Protein AF-A0AAD6F6F0-F1 (afdb_monomer_lite)

Secondary structure (DSSP, 8-state):
-HHHHHHHHHHHHHHHHS------EEES-S-----TT------EEESS---TT-EEEE----TT--SPPPPEEEE-

Radius of gyration: 19.33 Å; chains: 1; bounding box: 56×35×35 Å

Foldseek 3Di:
DVVVVVVVVVVVVVVVVPPPPPFPWAWPDPDDDDDPPDDDDTDTDGPDDFDQPDKDWDWDDDPPDPDTDHTDIDGD

InterPro domains:
  IPR013783 Immunoglobulin-like fold [G3DSA:2.60.40.10] (18-70)
  IPR036179 Immunoglobulin-like domain superfamily [SSF48726] (35-66)

Organism: NCBI:txid1090488

pLDDT: mean 80.82, std 10.45, range [50.97, 93.94]

Sequence (76 aa):
MLSLQNSAFSLMLFAILSGVSCEDLTPVKTEEFSQKAASVTLSYRYSKQATGTDYFFWYRQYPRRTTRVPPVYLRA

Structure (mmCIF, N/CA/C/O backbone):
data_AF-A0AAD6F6F0-F1
#
_entry.id   AF-A0AAD6F6F0-F1
#
loop_
_atom_site.group_PDB
_atom_site.id
_atom_site.type_symbol
_atom_site.label_atom_id
_atom_site.label_alt_id
_atom_site.label_comp_id
_atom_site.label_asym_id
_atom_site.label_entity_id
_atom_site.label_seq_id
_atom_site.pdbx_PDB_ins_code
_atom_site.Cartn_x
_atom_site.Cartn_y
_atom_site.Cartn_z
_atom_site.occupancy
_atom_site.B_iso_or_equiv
_atom_site.auth_seq_id
_atom_site.auth_comp_id
_atom_site.auth_asym_id
_atom_site.auth_atom_id
_atom_site.pdbx_PDB_model_num
ATOM 1 N N . MET A 1 1 ? 32.912 -24.390 -18.726 1.00 62.09 1 MET A N 1
ATOM 2 C CA . MET A 1 1 ? 31.830 -24.806 -17.798 1.00 62.09 1 MET A CA 1
ATOM 3 C C . MET A 1 1 ? 31.863 -24.071 -16.457 1.00 62.09 1 MET A C 1
ATOM 5 O O . MET A 1 1 ? 30.796 -23.689 -16.004 1.00 62.09 1 MET A O 1
ATOM 9 N N . LEU A 1 2 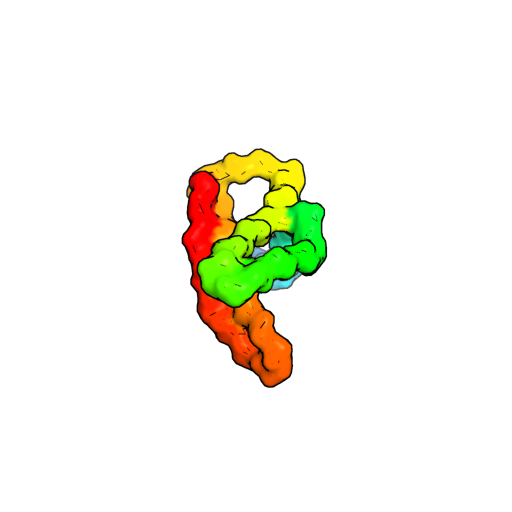? 33.035 -23.771 -15.874 1.00 60.75 2 LEU A N 1
ATOM 10 C CA . LEU A 1 2 ? 33.159 -22.939 -14.657 1.00 60.75 2 LEU A CA 1
ATOM 11 C C . LEU A 1 2 ? 32.630 -21.496 -14.812 1.00 60.75 2 LEU A C 1
ATOM 13 O O . LEU A 1 2 ? 32.047 -20.945 -13.885 1.00 60.75 2 LEU A O 1
ATOM 17 N N . SER A 1 3 ? 32.772 -20.889 -15.996 1.00 67.50 3 SER A N 1
ATOM 18 C CA . SER A 1 3 ? 32.294 -19.519 -16.253 1.00 67.50 3 SER A CA 1
ATOM 19 C C . SER A 1 3 ? 30.770 -19.381 -16.184 1.00 67.50 3 SER A C 1
ATOM 21 O O . SER A 1 3 ? 30.266 -18.372 -15.698 1.00 67.50 3 SER A O 1
ATOM 23 N N . LEU A 1 4 ? 30.034 -20.405 -16.626 1.00 69.12 4 LEU A N 1
ATOM 24 C CA . LEU A 1 4 ? 28.572 -20.397 -16.633 1.00 69.12 4 LEU A CA 1
ATOM 25 C C . LEU A 1 4 ? 28.007 -20.527 -15.212 1.00 69.12 4 LEU A C 1
ATOM 27 O O . LEU A 1 4 ? 27.057 -19.835 -14.863 1.00 69.12 4 LEU A O 1
ATOM 31 N N . GLN A 1 5 ? 28.631 -21.359 -14.374 1.00 70.75 5 GLN A N 1
ATOM 32 C CA . GLN A 1 5 ? 28.246 -21.515 -12.969 1.00 70.75 5 GLN A CA 1
ATOM 33 C C . GLN A 1 5 ? 28.528 -20.243 -12.157 1.00 70.75 5 GLN A C 1
ATOM 35 O O . GLN A 1 5 ? 27.673 -19.815 -11.383 1.00 70.75 5 GLN A O 1
ATOM 40 N N . ASN A 1 6 ? 29.665 -19.583 -12.400 1.00 74.19 6 ASN A N 1
ATOM 41 C CA . ASN A 1 6 ? 29.988 -18.308 -11.752 1.00 74.19 6 ASN A CA 1
ATOM 42 C C . ASN A 1 6 ? 29.040 -17.179 -12.189 1.00 74.19 6 ASN A C 1
ATOM 44 O O . ASN A 1 6 ? 28.627 -16.364 -11.365 1.00 74.19 6 ASN A O 1
ATOM 48 N N . SER A 1 7 ? 28.656 -17.150 -13.470 1.00 75.88 7 SER A N 1
ATOM 49 C CA . SER A 1 7 ? 27.681 -16.186 -13.992 1.00 75.88 7 SER A CA 1
ATOM 50 C C . SER A 1 7 ? 26.284 -16.402 -13.400 1.00 75.88 7 SER A C 1
ATOM 52 O O . SER A 1 7 ? 25.657 -15.442 -12.957 1.00 75.88 7 SER A O 1
ATOM 54 N N . ALA A 1 8 ? 25.821 -17.652 -13.309 1.00 81.75 8 ALA A N 1
ATOM 55 C CA . ALA A 1 8 ? 24.530 -17.979 -12.707 1.00 81.75 8 ALA A CA 1
ATOM 56 C C . ALA A 1 8 ? 24.480 -17.633 -11.209 1.00 81.75 8 ALA A C 1
ATOM 58 O O . ALA A 1 8 ? 23.489 -17.078 -10.737 1.00 81.75 8 ALA A O 1
ATOM 59 N N . PHE A 1 9 ? 25.562 -17.901 -10.470 1.00 81.69 9 PHE A N 1
ATOM 60 C CA . PHE A 1 9 ? 25.679 -17.516 -9.063 1.00 81.69 9 PHE A CA 1
ATOM 61 C C . PHE A 1 9 ? 25.653 -15.992 -8.884 1.00 81.69 9 PHE A C 1
ATOM 63 O O . PHE A 1 9 ? 24.960 -15.485 -8.005 1.00 81.69 9 PHE A O 1
ATOM 70 N N . SER A 1 10 ? 26.344 -15.254 -9.758 1.00 83.06 10 SER A N 1
ATOM 71 C CA . SER A 1 10 ? 26.322 -13.789 -9.757 1.00 83.06 10 SER A CA 1
ATOM 72 C C . SER A 1 10 ? 24.916 -13.237 -10.019 1.00 83.06 10 SER A C 1
ATOM 74 O O . SER A 1 10 ? 24.461 -12.378 -9.269 1.00 83.06 10 SER A O 1
ATOM 76 N N . LEU A 1 11 ? 24.192 -13.767 -11.011 1.00 79.50 11 LEU A N 1
ATOM 77 C CA . LEU A 1 11 ? 22.806 -13.372 -11.302 1.00 79.50 11 LEU A CA 1
ATOM 78 C C . LEU A 1 11 ? 21.858 -13.672 -10.134 1.00 79.50 11 LEU A C 1
ATOM 80 O O . LEU A 1 11 ? 21.023 -12.838 -9.787 1.00 79.50 11 LEU A O 1
ATOM 84 N N . MET A 1 12 ? 22.011 -14.838 -9.503 1.00 79.56 12 MET A N 1
ATOM 85 C CA . MET A 1 12 ? 21.223 -15.208 -8.328 1.00 79.56 12 MET A CA 1
ATOM 86 C C . MET A 1 12 ? 21.503 -14.256 -7.155 1.00 79.56 12 MET A C 1
ATOM 88 O O . MET A 1 12 ? 20.571 -13.803 -6.496 1.00 79.56 12 MET A O 1
ATOM 92 N N . LEU A 1 13 ? 22.768 -13.889 -6.935 1.00 78.62 13 LEU A N 1
ATOM 93 C CA . LEU A 1 13 ? 23.162 -12.937 -5.899 1.00 78.62 13 LEU A CA 1
ATOM 94 C C . LEU A 1 13 ? 22.584 -11.535 -6.157 1.00 78.62 13 LEU A C 1
ATOM 96 O O . LEU A 1 13 ? 22.062 -10.920 -5.231 1.00 78.62 13 LEU A O 1
ATOM 100 N N . PHE A 1 14 ? 22.603 -11.054 -7.405 1.00 71.31 14 PHE A N 1
ATOM 101 C CA . PHE A 1 14 ? 21.971 -9.782 -7.777 1.00 71.31 14 PHE A CA 1
ATOM 102 C C . PHE A 1 14 ? 20.460 -9.780 -7.515 1.00 71.31 14 PHE A C 1
ATOM 104 O O . PHE A 1 14 ? 19.952 -8.801 -6.975 1.00 71.31 14 PHE A O 1
ATOM 111 N N . ALA A 1 15 ? 19.760 -10.876 -7.823 1.00 70.81 15 ALA A N 1
ATOM 112 C CA . ALA A 1 15 ? 18.321 -10.999 -7.581 1.00 70.81 15 ALA A CA 1
ATOM 113 C C . ALA A 1 15 ? 17.955 -11.026 -6.082 1.00 70.81 15 ALA A C 1
ATOM 115 O O . ALA A 1 15 ? 16.888 -10.554 -5.697 1.00 70.81 15 ALA A O 1
ATOM 116 N N . ILE A 1 16 ? 18.834 -11.564 -5.227 1.00 69.50 16 ILE A N 1
ATOM 117 C CA . ILE A 1 16 ? 18.639 -11.582 -3.766 1.00 69.50 16 ILE A CA 1
ATOM 118 C C . ILE A 1 16 ? 18.967 -10.210 -3.150 1.00 69.50 16 ILE A C 1
ATOM 120 O O . ILE A 1 16 ? 18.314 -9.790 -2.195 1.00 69.50 16 ILE A O 1
ATOM 124 N N . LEU A 1 17 ? 19.971 -9.508 -3.689 1.00 69.00 17 LEU A N 1
ATOM 125 C CA . LEU A 1 17 ? 20.411 -8.191 -3.210 1.00 69.00 17 LEU A CA 1
ATOM 126 C C . LEU A 1 17 ? 19.530 -7.036 -3.698 1.00 69.00 17 LEU A C 1
ATOM 128 O O . LEU A 1 17 ? 19.496 -5.991 -3.046 1.00 69.00 17 LEU A O 1
ATOM 132 N N . SER A 1 18 ? 18.782 -7.212 -4.790 1.00 64.38 18 SER A N 1
ATOM 133 C CA . SER A 1 18 ? 17.637 -6.360 -5.115 1.00 64.38 18 SER A CA 1
ATOM 134 C C . SER A 1 18 ? 16.504 -6.658 -4.132 1.00 64.38 18 SER A C 1
ATOM 136 O O . SER A 1 18 ? 15.511 -7.301 -4.471 1.00 64.38 18 SER A O 1
ATOM 138 N N . GLY A 1 19 ? 16.696 -6.248 -2.876 1.00 54.75 19 GLY A N 1
ATOM 139 C CA . GLY A 1 19 ? 15.681 -6.319 -1.836 1.00 54.75 19 GLY A CA 1
ATOM 140 C C . GLY A 1 19 ? 14.370 -5.716 -2.330 1.00 54.75 19 GLY A C 1
ATOM 141 O O . GLY A 1 19 ? 14.369 -4.841 -3.197 1.00 54.75 19 GLY A O 1
ATOM 142 N N . VAL A 1 20 ? 13.257 -6.211 -1.787 1.00 50.97 20 VAL A N 1
ATOM 143 C CA . VAL A 1 20 ? 11.908 -5.722 -2.090 1.00 50.97 20 VAL A CA 1
ATOM 144 C C . VAL A 1 20 ? 11.921 -4.197 -2.003 1.00 50.97 20 VAL A C 1
ATOM 146 O O . VAL A 1 20 ? 12.012 -3.633 -0.913 1.00 50.97 20 VAL A O 1
ATOM 149 N N . SER A 1 21 ? 11.891 -3.528 -3.157 1.00 56.97 21 SER A N 1
ATOM 150 C CA . SER A 1 21 ? 11.724 -2.085 -3.207 1.00 56.97 21 SER A CA 1
ATOM 151 C C . SER A 1 21 ? 10.303 -1.834 -2.732 1.00 56.97 21 SER A C 1
ATOM 153 O O . SER A 1 21 ? 9.342 -2.112 -3.446 1.00 56.97 21 SER A O 1
ATOM 155 N N . CYS A 1 22 ? 10.158 -1.399 -1.481 1.00 58.03 22 CYS A N 1
ATOM 156 C CA . CYS A 1 22 ? 8.921 -0.785 -1.035 1.00 58.03 22 CYS A CA 1
ATOM 157 C C . CYS A 1 22 ? 8.769 0.479 -1.879 1.00 58.03 22 CYS A C 1
ATOM 159 O O . CYS A 1 22 ? 9.443 1.475 -1.630 1.00 58.03 22 CYS A O 1
ATOM 161 N N . GLU A 1 23 ? 7.976 0.388 -2.941 1.00 68.38 23 GLU A N 1
ATOM 162 C CA . GLU A 1 23 ? 7.647 1.527 -3.785 1.00 68.38 23 GLU A CA 1
ATOM 163 C C . GLU A 1 23 ? 7.093 2.673 -2.929 1.00 68.38 23 GLU A C 1
ATOM 165 O O . GLU A 1 23 ? 6.407 2.426 -1.936 1.00 68.38 23 GLU A O 1
ATOM 170 N N . ASP A 1 24 ? 7.414 3.914 -3.311 1.00 79.31 24 ASP A N 1
ATOM 171 C CA . ASP A 1 24 ? 7.079 5.163 -2.608 1.00 79.31 24 ASP A CA 1
ATOM 172 C C . ASP A 1 24 ? 5.557 5.429 -2.569 1.00 79.31 24 ASP A C 1
ATOM 174 O O . ASP A 1 24 ? 5.030 6.357 -3.195 1.00 79.31 24 ASP A O 1
ATOM 178 N N . LEU A 1 25 ? 4.826 4.593 -1.837 1.00 86.12 25 LEU A N 1
ATOM 179 C CA . LEU A 1 25 ? 3.416 4.757 -1.523 1.00 86.12 25 LEU A CA 1
ATOM 180 C C . LEU A 1 25 ? 3.309 5.495 -0.192 1.00 86.12 25 LEU A C 1
ATOM 182 O O . LEU A 1 25 ? 3.698 4.982 0.857 1.00 86.12 25 LEU A O 1
ATOM 186 N N . THR A 1 26 ? 2.756 6.704 -0.225 1.00 89.75 26 THR A N 1
ATOM 187 C CA . THR A 1 26 ? 2.524 7.504 0.984 1.00 89.75 26 THR A CA 1
ATOM 188 C C . THR A 1 26 ? 1.027 7.627 1.249 1.00 89.75 26 THR A C 1
ATOM 190 O O . THR A 1 26 ? 0.280 8.011 0.348 1.00 89.75 26 THR A O 1
ATOM 193 N N . PRO A 1 27 ? 0.534 7.291 2.453 1.00 90.81 27 PRO A N 1
ATOM 194 C CA . PRO A 1 27 ? -0.885 7.434 2.752 1.00 90.81 27 PRO A CA 1
ATOM 195 C C . PRO A 1 27 ? -1.286 8.911 2.677 1.00 90.81 27 PRO A C 1
ATOM 197 O O . PRO A 1 27 ? -0.575 9.780 3.179 1.00 90.81 27 PRO A O 1
ATOM 200 N N . VAL A 1 28 ? -2.439 9.208 2.068 1.00 93.06 28 VAL A N 1
ATOM 201 C CA . VAL A 1 28 ? -2.988 10.578 2.063 1.00 93.06 28 VAL A CA 1
ATOM 202 C C . VAL A 1 28 ? -3.395 10.979 3.482 1.00 93.06 28 VAL A C 1
ATOM 204 O O . VAL A 1 28 ? -3.192 12.121 3.888 1.00 93.06 28 VAL A O 1
ATOM 207 N N . LYS A 1 29 ? -3.940 10.022 4.236 1.00 93.94 29 LYS A N 1
ATOM 208 C CA . LYS A 1 29 ? -4.262 10.132 5.658 1.00 93.94 29 LYS A CA 1
ATOM 209 C C . LYS A 1 29 ? -3.929 8.824 6.358 1.00 93.94 29 LYS A C 1
ATOM 211 O O . LYS A 1 29 ? -4.120 7.749 5.791 1.00 93.94 29 LYS A O 1
ATOM 216 N N . THR A 1 30 ? -3.445 8.928 7.590 1.00 91.69 30 THR A N 1
ATOM 217 C CA . THR A 1 30 ? -3.056 7.777 8.415 1.00 91.69 30 THR A CA 1
ATOM 218 C C . THR A 1 30 ? -4.255 7.043 9.002 1.00 91.69 30 THR A C 1
ATOM 220 O O . THR A 1 30 ? -4.184 5.838 9.217 1.00 91.69 30 THR A O 1
ATOM 223 N N . GLU A 1 31 ? -5.356 7.754 9.241 1.00 92.25 31 GLU A N 1
ATOM 224 C CA . GLU A 1 31 ? -6.560 7.216 9.866 1.00 92.25 31 GLU A CA 1
ATOM 225 C C . GLU A 1 31 ? -7.807 7.786 9.186 1.00 92.25 31 GLU A C 1
ATOM 227 O O . GLU A 1 31 ? -7.841 8.954 8.798 1.00 92.25 31 GLU A O 1
ATOM 232 N N . GLU A 1 32 ? -8.835 6.950 9.054 1.00 92.94 32 GLU A N 1
ATOM 233 C CA . GLU A 1 32 ? -10.159 7.336 8.574 1.00 92.94 32 GLU A CA 1
ATOM 234 C C . GLU A 1 32 ? -11.213 6.667 9.459 1.00 92.94 32 GLU A C 1
ATOM 236 O O . GLU A 1 32 ? -11.133 5.470 9.754 1.00 92.94 32 GLU A O 1
ATOM 241 N N . PHE A 1 33 ? -12.2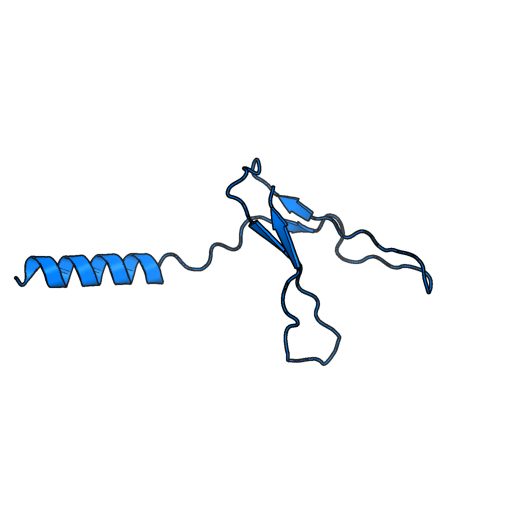18 7.438 9.866 1.00 90.50 33 PHE A N 1
ATOM 242 C CA . PHE A 1 33 ? -13.310 6.971 10.714 1.00 90.50 33 PHE A CA 1
ATOM 243 C C . PHE A 1 33 ? -14.623 7.085 9.954 1.00 90.50 33 PHE A C 1
ATOM 245 O O . PHE A 1 33 ? -14.867 8.058 9.245 1.00 90.50 33 PHE A O 1
ATOM 252 N N . SER A 1 34 ? -15.483 6.086 10.112 1.00 91.88 34 SER A N 1
ATOM 253 C CA . SER A 1 34 ? -16.794 6.070 9.480 1.00 91.88 34 SER A CA 1
ATOM 254 C C . SER A 1 34 ? -17.839 5.567 10.462 1.00 91.88 34 SER A C 1
ATOM 256 O O . SER A 1 34 ? -17.540 4.800 11.383 1.00 91.88 34 SER A O 1
ATOM 258 N N . GLN A 1 35 ? -19.071 6.029 10.283 1.00 92.50 35 GLN A N 1
ATOM 259 C CA . GLN A 1 35 ? -20.202 5.562 11.071 1.00 92.50 35 GLN A CA 1
ATOM 260 C C . GLN A 1 35 ? -20.575 4.135 10.654 1.00 92.50 35 GLN A C 1
ATOM 262 O O . GLN A 1 35 ? -20.226 3.652 9.575 1.00 92.50 35 GLN A O 1
ATOM 267 N N . LYS A 1 36 ? -21.287 3.423 11.527 1.00 84.69 36 LYS A N 1
ATOM 268 C CA . LYS A 1 36 ? -21.680 2.037 11.262 1.00 84.69 36 LYS A CA 1
ATOM 269 C C . LYS A 1 36 ? -22.512 1.976 9.970 1.00 84.69 36 LYS A C 1
ATOM 271 O O . LYS A 1 36 ? -23.474 2.719 9.837 1.00 84.69 36 LYS A O 1
ATOM 276 N N . ALA A 1 37 ? -22.131 1.083 9.054 1.00 87.56 37 ALA A N 1
ATOM 277 C CA . ALA A 1 37 ? -22.699 0.911 7.708 1.00 87.56 37 ALA A CA 1
ATOM 278 C C . ALA A 1 37 ? -22.372 1.998 6.661 1.00 87.56 37 ALA A C 1
ATOM 280 O O . ALA A 1 37 ? -22.815 1.872 5.521 1.00 87.56 37 ALA A O 1
ATOM 281 N N . ALA A 1 38 ? -21.556 3.003 6.983 1.00 90.19 38 ALA A N 1
ATOM 282 C CA . ALA A 1 38 ? -21.029 3.922 5.980 1.00 90.19 38 ALA A CA 1
ATOM 283 C C . ALA A 1 38 ? -19.736 3.373 5.344 1.00 90.19 38 ALA A C 1
ATOM 285 O O . ALA A 1 38 ? -18.944 2.670 5.980 1.00 90.19 38 ALA A O 1
ATOM 286 N N . SER A 1 39 ? -19.523 3.677 4.063 1.00 90.38 39 SER A N 1
ATOM 287 C CA . SER A 1 39 ? -18.286 3.339 3.354 1.00 90.38 39 SER A CA 1
ATOM 288 C C . SER A 1 39 ? -17.132 4.232 3.810 1.00 90.38 39 SER A C 1
ATOM 290 O O . SER A 1 39 ? -17.341 5.351 4.277 1.00 90.38 39 SER A O 1
ATOM 292 N N . VAL A 1 40 ? -15.902 3.746 3.650 1.00 90.81 40 VAL A N 1
ATOM 293 C CA . VAL A 1 40 ? -14.682 4.534 3.844 1.00 90.81 40 VAL A CA 1
ATOM 294 C C . VAL A 1 40 ? -13.805 4.395 2.609 1.00 90.81 40 VAL A C 1
ATOM 296 O O . VAL A 1 40 ? -13.677 3.298 2.062 1.00 90.81 40 VAL A O 1
ATOM 299 N N . THR A 1 41 ? -13.207 5.501 2.182 1.00 92.50 41 THR A N 1
ATOM 300 C CA . THR A 1 41 ? -12.260 5.522 1.068 1.00 92.50 41 THR A CA 1
ATOM 301 C C . THR A 1 41 ? -10.863 5.703 1.632 1.00 92.50 41 THR A C 1
ATOM 303 O O . THR A 1 41 ? -10.576 6.715 2.261 1.00 92.50 41 THR A O 1
ATOM 306 N N . LEU A 1 42 ? -9.992 4.723 1.401 1.00 91.38 42 LEU A N 1
ATOM 307 C CA . LEU A 1 42 ? -8.568 4.840 1.701 1.00 91.38 42 LEU A CA 1
ATOM 308 C C . LEU A 1 42 ? -7.833 5.298 0.439 1.00 91.38 42 LEU A C 1
ATOM 310 O O . LEU A 1 42 ? -8.174 4.891 -0.669 1.00 91.38 42 LEU A O 1
ATOM 314 N N . SER A 1 43 ? -6.841 6.170 0.591 1.00 92.00 43 SER A N 1
ATOM 315 C CA . SER A 1 43 ? -6.087 6.739 -0.532 1.00 92.00 43 SER A CA 1
ATOM 316 C C . SER A 1 43 ? -4.601 6.821 -0.205 1.00 92.00 43 SER A C 1
ATOM 318 O O . SER A 1 43 ? -4.220 7.160 0.917 1.00 92.00 43 SER A O 1
ATOM 320 N N . TYR A 1 44 ? -3.764 6.566 -1.206 1.00 90.50 44 TYR A N 1
ATOM 321 C CA . TYR A 1 44 ? -2.321 6.778 -1.154 1.00 90.50 44 TYR A CA 1
ATOM 322 C C . TYR A 1 44 ? -1.879 7.640 -2.338 1.00 90.50 44 TYR A C 1
ATOM 324 O O . TYR A 1 44 ? -2.554 7.708 -3.365 1.00 90.50 44 TYR A O 1
ATOM 332 N N . ARG A 1 45 ? -0.734 8.300 -2.192 1.00 91.44 45 ARG A N 1
ATOM 333 C CA . ARG A 1 45 ? -0.004 8.939 -3.282 1.00 91.44 45 ARG A CA 1
ATOM 334 C C . ARG A 1 45 ? 1.103 8.005 -3.731 1.00 91.44 45 ARG A C 1
ATOM 336 O O . ARG A 1 45 ? 1.846 7.487 -2.900 1.00 91.44 45 ARG A O 1
ATOM 343 N N . TYR A 1 46 ? 1.199 7.825 -5.037 1.00 90.31 46 TYR A N 1
ATOM 344 C CA . TYR A 1 46 ? 2.319 7.171 -5.691 1.00 90.31 46 TYR A CA 1
ATOM 345 C C . TYR A 1 46 ? 3.189 8.261 -6.317 1.00 90.31 46 TYR A C 1
ATOM 347 O O . TYR A 1 46 ? 2.669 9.129 -7.017 1.00 90.31 46 TYR A O 1
ATOM 355 N N . SER A 1 47 ? 4.486 8.275 -6.004 1.00 87.75 47 SER A N 1
ATOM 356 C CA . SER A 1 47 ? 5.391 9.355 -6.434 1.00 87.75 47 SER A CA 1
ATOM 357 C C . SER A 1 47 ? 5.694 9.343 -7.937 1.00 87.75 47 SER A C 1
ATOM 359 O O . SER A 1 47 ? 6.157 10.346 -8.479 1.00 87.75 47 SER A O 1
ATOM 361 N N . LYS A 1 48 ? 5.425 8.221 -8.614 1.00 88.25 48 LYS A N 1
ATOM 362 C CA . LYS A 1 48 ? 5.704 8.002 -10.036 1.00 88.25 48 LYS A CA 1
ATOM 363 C C . LYS A 1 48 ? 4.413 7.978 -10.851 1.00 88.25 48 LYS A C 1
ATOM 365 O O . LYS A 1 48 ? 3.314 7.828 -10.321 1.00 88.25 48 LYS A O 1
ATOM 370 N N . GLN A 1 49 ? 4.552 8.104 -12.166 1.00 89.31 49 GLN A N 1
ATOM 371 C CA . GLN A 1 49 ? 3.441 7.871 -13.078 1.00 89.31 49 GLN A CA 1
ATOM 372 C C . GLN A 1 49 ? 3.175 6.368 -13.174 1.00 89.31 49 GLN A C 1
ATOM 374 O O . GLN A 1 49 ? 4.062 5.615 -13.565 1.00 89.31 49 GLN A O 1
ATOM 379 N N . ALA A 1 50 ? 1.959 5.953 -12.823 1.00 87.56 50 ALA A N 1
ATOM 380 C CA . ALA A 1 50 ? 1.541 4.568 -12.966 1.00 87.56 50 ALA A CA 1
ATOM 381 C C . ALA A 1 50 ? 1.344 4.195 -14.445 1.00 87.56 50 ALA A C 1
ATOM 383 O O . ALA A 1 50 ? 0.917 5.009 -15.270 1.00 87.56 50 ALA A O 1
ATOM 384 N N . THR A 1 51 ? 1.645 2.946 -14.755 1.00 89.50 51 THR A N 1
ATOM 385 C CA . THR A 1 51 ? 1.570 2.304 -16.064 1.00 89.50 51 THR A CA 1
ATOM 386 C C . THR A 1 51 ? 0.771 1.006 -15.947 1.00 89.50 51 THR A C 1
ATOM 388 O O . THR A 1 51 ? 0.628 0.453 -14.860 1.00 89.50 51 THR A O 1
ATOM 391 N N . GLY A 1 52 ? 0.289 0.456 -17.066 1.00 86.44 52 GLY A N 1
ATOM 392 C CA . GLY A 1 52 ? -0.505 -0.785 -17.052 1.00 86.44 52 GLY A CA 1
ATOM 393 C C . GLY A 1 52 ? 0.242 -2.042 -16.573 1.00 86.44 52 GLY A C 1
ATOM 394 O O . GLY A 1 52 ? -0.361 -3.111 -16.449 1.00 86.44 52 GLY A O 1
ATOM 395 N N . THR A 1 53 ? 1.552 -1.937 -16.330 1.00 86.00 53 THR A N 1
ATOM 396 C CA . THR A 1 53 ? 2.378 -2.987 -15.720 1.00 86.00 53 THR A CA 1
ATOM 397 C C . THR A 1 53 ? 2.460 -2.886 -14.200 1.00 86.00 53 THR A C 1
ATOM 399 O O . THR A 1 53 ? 2.944 -3.830 -13.576 1.00 86.00 53 THR A O 1
ATOM 402 N N . ASP A 1 54 ? 1.982 -1.790 -13.609 1.00 86.19 54 ASP A N 1
ATOM 403 C CA . ASP A 1 54 ? 2.016 -1.577 -12.167 1.00 86.19 54 ASP A CA 1
ATOM 404 C C . ASP A 1 54 ? 0.828 -2.261 -11.483 1.00 86.19 54 ASP A C 1
ATOM 406 O O . ASP A 1 54 ? -0.321 -2.216 -11.940 1.00 86.19 54 ASP A O 1
ATOM 410 N N . TYR A 1 55 ? 1.126 -2.905 -10.357 1.00 83.88 55 TYR A N 1
ATOM 411 C CA . TYR A 1 55 ? 0.154 -3.633 -9.553 1.00 83.88 55 TYR A CA 1
ATOM 412 C C . TYR A 1 55 ? 0.079 -3.023 -8.164 1.00 83.88 55 TYR A C 1
ATOM 414 O O . TYR A 1 55 ? 1.078 -2.937 -7.451 1.00 83.88 55 TYR A O 1
ATOM 422 N N . PHE A 1 56 ? -1.132 -2.663 -7.752 1.00 86.56 56 PHE A N 1
ATOM 423 C CA . PHE A 1 56 ? -1.380 -2.109 -6.432 1.00 86.56 56 PHE A CA 1
ATOM 424 C C . PHE A 1 56 ? -2.121 -3.120 -5.565 1.00 86.56 56 PHE A C 1
ATOM 426 O O . PHE A 1 56 ? -3.122 -3.714 -5.977 1.00 86.56 56 PHE A O 1
ATOM 433 N N . PHE A 1 57 ? -1.625 -3.304 -4.342 1.00 85.94 57 PHE A N 1
ATOM 434 C CA . PHE A 1 57 ? -2.119 -4.313 -3.412 1.00 85.94 57 PHE A CA 1
ATOM 435 C C . PHE A 1 57 ? -2.628 -3.656 -2.133 1.00 85.94 57 PHE A C 1
ATOM 437 O O . PHE A 1 57 ? -1.892 -2.936 -1.457 1.00 85.94 57 PHE A O 1
ATOM 444 N N . TRP A 1 58 ? -3.868 -3.966 -1.759 1.00 86.75 58 TRP A N 1
ATOM 445 C CA . TRP A 1 58 ? -4.439 -3.546 -0.480 1.00 86.75 58 TRP A CA 1
ATOM 446 C C . TRP A 1 58 ? -4.468 -4.708 0.502 1.00 86.75 58 TRP A C 1
ATOM 448 O O . TRP A 1 58 ? -5.128 -5.719 0.261 1.00 86.75 58 TRP A O 1
ATOM 458 N N . TYR A 1 59 ? -3.789 -4.537 1.636 1.00 84.19 59 TYR A N 1
ATOM 459 C CA . TYR A 1 59 ? -3.766 -5.507 2.727 1.00 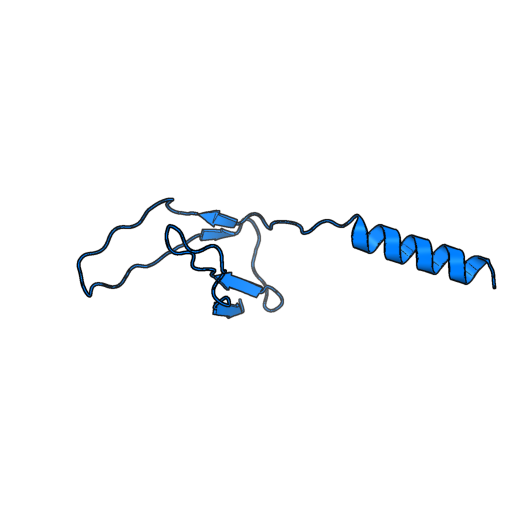84.19 59 TYR A CA 1
ATOM 460 C C . TYR A 1 59 ? -4.585 -4.994 3.908 1.00 84.19 59 TYR A C 1
ATOM 462 O O . TYR A 1 59 ? -4.478 -3.833 4.300 1.00 84.19 59 TYR A O 1
ATOM 470 N N . ARG A 1 60 ? -5.375 -5.883 4.518 1.00 85.81 60 ARG A N 1
ATOM 471 C CA . ARG A 1 60 ? -6.125 -5.585 5.741 1.00 85.81 60 ARG A CA 1
ATOM 472 C C . ARG A 1 60 ? -5.579 -6.401 6.901 1.00 85.81 60 ARG A C 1
ATOM 474 O O . ARG A 1 60 ? -5.508 -7.628 6.822 1.00 85.81 60 ARG A O 1
ATOM 481 N N . GLN A 1 61 ? -5.272 -5.723 8.000 1.00 85.06 61 GLN A N 1
ATOM 482 C CA . GLN A 1 61 ? -4.928 -6.358 9.264 1.00 85.06 61 GLN A CA 1
ATOM 483 C C . GLN A 1 61 ? -5.916 -5.919 10.338 1.00 85.06 61 GLN A C 1
ATOM 485 O O . GLN A 1 61 ? -6.196 -4.735 10.501 1.00 85.06 61 GLN A O 1
ATOM 490 N N . TYR A 1 62 ? -6.457 -6.890 11.067 1.00 85.69 62 TYR A N 1
ATOM 491 C CA . TYR A 1 62 ? -7.261 -6.607 12.249 1.00 85.69 62 TYR A CA 1
ATOM 492 C C . TYR A 1 62 ? -6.362 -6.592 13.484 1.00 85.69 62 TYR A C 1
ATOM 494 O O . TYR A 1 62 ? -5.417 -7.390 13.548 1.00 85.69 62 TYR A O 1
ATOM 502 N N . PRO A 1 63 ? -6.669 -5.755 14.489 1.00 88.38 63 PRO A N 1
ATOM 503 C CA . PRO A 1 63 ? -5.967 -5.792 15.761 1.00 88.38 63 PRO A CA 1
ATOM 504 C C . PRO A 1 63 ? -5.900 -7.225 16.299 1.00 88.38 63 PRO A C 1
ATOM 506 O O . PRO A 1 63 ? -6.896 -7.950 16.281 1.00 88.38 63 PRO A O 1
ATOM 509 N N . ARG A 1 64 ? -4.717 -7.635 16.774 1.00 83.62 64 ARG A N 1
ATOM 510 C CA . ARG A 1 64 ? -4.459 -8.952 17.394 1.00 83.62 64 ARG A CA 1
ATOM 511 C C . ARG A 1 64 ? -4.580 -10.163 16.454 1.00 83.62 64 ARG A C 1
ATOM 513 O O . ARG A 1 64 ? -4.444 -11.291 16.920 1.00 83.62 64 ARG A O 1
ATOM 520 N N . ARG A 1 65 ? -4.772 -9.965 15.143 1.00 77.25 65 ARG A N 1
ATOM 521 C CA . ARG A 1 65 ? -4.590 -11.029 14.143 1.00 77.25 65 ARG A CA 1
ATOM 522 C C . ARG A 1 65 ? -3.155 -11.027 13.623 1.00 77.25 65 ARG A C 1
ATOM 524 O O . ARG A 1 65 ? -2.682 -10.042 13.057 1.00 77.25 65 ARG A O 1
ATOM 531 N N . THR A 1 66 ? -2.487 -12.161 13.800 1.00 70.81 66 THR A N 1
ATOM 532 C CA . THR A 1 66 ? -1.141 -12.429 13.274 1.00 70.81 66 THR A CA 1
ATOM 533 C C . THR A 1 66 ? -1.172 -12.853 11.804 1.00 70.81 66 THR A C 1
ATOM 535 O O . THR A 1 66 ? -0.192 -12.673 11.088 1.00 70.81 66 THR A O 1
ATOM 538 N N . THR A 1 67 ? -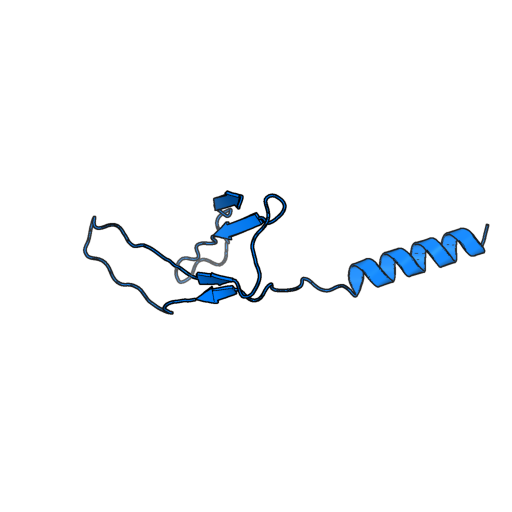2.305 -13.378 11.329 1.00 66.44 67 THR A N 1
ATOM 539 C CA . THR A 1 67 ? -2.471 -1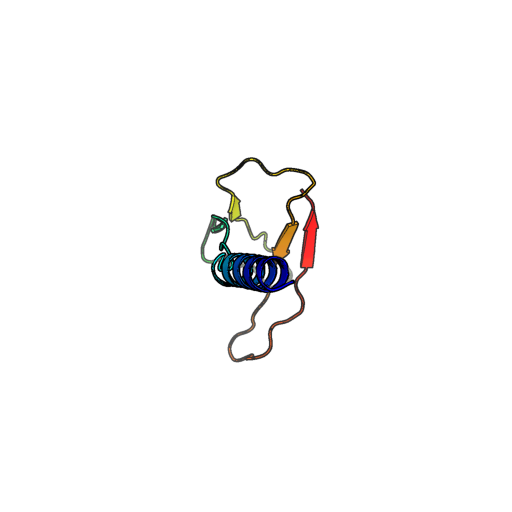3.840 9.948 1.00 66.44 67 THR A CA 1
ATOM 540 C C . THR A 1 67 ? -2.913 -12.700 9.033 1.00 66.44 67 THR A C 1
ATOM 542 O O . THR A 1 67 ? -3.958 -12.081 9.260 1.00 66.44 67 THR A O 1
ATOM 545 N N . ARG A 1 68 ? -2.135 -12.440 7.975 1.00 69.56 68 ARG A N 1
ATOM 546 C CA . ARG A 1 68 ? -2.532 -11.525 6.896 1.00 69.56 68 ARG A CA 1
ATOM 547 C C . ARG A 1 68 ? -3.671 -12.139 6.089 1.00 69.56 68 ARG A C 1
ATOM 549 O O . ARG A 1 68 ? -3.636 -13.321 5.756 1.00 69.56 68 ARG A O 1
ATOM 556 N N . VAL A 1 69 ? -4.663 -11.321 5.763 1.00 78.88 69 VAL A N 1
ATOM 557 C CA . VAL A 1 69 ? -5.707 -11.674 4.795 1.00 78.88 69 VAL A CA 1
ATOM 558 C C . VAL A 1 69 ? -5.129 -11.491 3.382 1.00 78.88 69 VAL A C 1
ATOM 560 O O . VAL A 1 69 ? -4.323 -10.570 3.202 1.00 78.88 69 VAL A O 1
ATOM 563 N N . PRO A 1 70 ? -5.491 -12.336 2.393 1.00 80.19 70 PRO A N 1
ATOM 564 C CA . PRO A 1 70 ? -5.079 -12.137 1.006 1.00 80.19 70 PRO A CA 1
ATOM 565 C C . PRO A 1 70 ? -5.382 -10.711 0.515 1.00 80.19 70 PRO A C 1
ATOM 567 O O . PRO A 1 70 ? -6.426 -10.160 0.882 1.00 80.19 70 PRO A O 1
ATOM 570 N N . PRO A 1 71 ? -4.484 -10.100 -0.278 1.00 81.94 71 PRO A N 1
ATOM 571 C CA . PRO A 1 71 ? -4.688 -8.749 -0.774 1.00 81.94 71 PRO A CA 1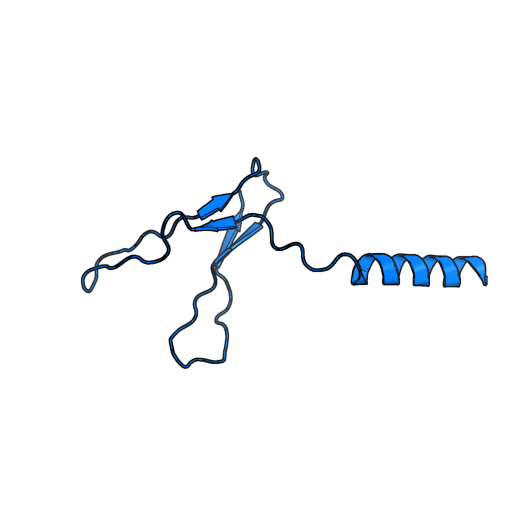
ATOM 572 C C . PRO A 1 71 ? -5.773 -8.687 -1.845 1.00 81.94 71 PRO A C 1
ATOM 574 O O . PRO A 1 71 ? -6.018 -9.652 -2.568 1.00 81.94 71 PRO A O 1
ATOM 577 N N . VAL A 1 72 ? -6.367 -7.505 -1.984 1.00 83.50 72 VAL A N 1
ATOM 578 C CA . VAL A 1 72 ? -7.167 -7.152 -3.163 1.00 83.50 72 VAL A CA 1
ATOM 579 C C . VAL A 1 72 ? -6.252 -6.491 -4.194 1.00 83.50 72 VAL A C 1
ATOM 581 O O . VAL A 1 72 ? -5.425 -5.650 -3.832 1.00 83.50 72 VAL A O 1
ATOM 584 N N . TYR A 1 73 ? -6.407 -6.885 -5.459 1.00 77.50 73 TYR A N 1
ATOM 585 C CA . TYR A 1 73 ? -5.568 -6.460 -6.580 1.00 77.50 73 TYR A CA 1
ATOM 586 C C . TYR A 1 73 ? -6.240 -5.353 -7.386 1.00 77.50 73 TYR A C 1
ATOM 588 O O . TYR A 1 73 ? -7.409 -5.480 -7.756 1.00 77.50 73 TYR A O 1
ATOM 596 N N . LEU A 1 74 ? -5.480 -4.310 -7.707 1.00 76.88 74 LEU A N 1
ATOM 597 C CA . LEU A 1 74 ? -5.867 -3.270 -8.654 1.00 76.88 74 LEU A CA 1
ATOM 598 C C . LEU A 1 74 ? -4.757 -3.119 -9.701 1.00 76.88 74 LEU A C 1
ATOM 600 O O . LEU A 1 74 ? -3.574 -3.108 -9.355 1.00 76.88 74 LEU A O 1
ATOM 604 N N . ARG A 1 75 ? -5.144 -3.024 -10.975 1.00 75.38 75 ARG A N 1
ATOM 605 C CA . ARG A 1 75 ? -4.244 -2.714 -12.095 1.00 75.38 75 ARG A CA 1
ATOM 606 C C . ARG A 1 75 ? -4.428 -1.241 -12.471 1.00 75.38 75 ARG A C 1
ATOM 608 O O . ARG A 1 75 ? -5.571 -0.780 -12.474 1.00 75.38 75 ARG A O 1
ATOM 615 N N . ALA A 1 76 ? -3.322 -0.543 -12.736 1.00 72.06 76 ALA A N 1
ATOM 616 C CA . ALA A 1 76 ? -3.321 0.836 -13.235 1.00 72.06 76 ALA A CA 1
ATOM 617 C C . ALA A 1 76 ? -3.753 0.943 -14.704 1.00 72.06 76 ALA A C 1
ATOM 619 O O . ALA A 1 76 ? -3.512 -0.021 -15.470 1.00 72.06 76 ALA A O 1
#